Protein AF-A0A434EUB8-F1 (afdb_monomer_lite)

Structure (mmCIF, N/CA/C/O backbone):
data_AF-A0A434EUB8-F1
#
_entry.id   AF-A0A434EUB8-F1
#
loop_
_atom_site.group_PDB
_atom_site.id
_atom_site.type_symbol
_atom_site.label_atom_id
_atom_site.label_alt_id
_atom_site.label_comp_id
_atom_site.label_asym_id
_atom_site.label_entity_id
_atom_site.label_seq_id
_atom_site.pdbx_PDB_ins_code
_atom_site.Cartn_x
_atom_site.Cartn_y
_atom_site.Cartn_z
_atom_site.occupancy
_atom_site.B_iso_or_equiv
_atom_site.auth_seq_id
_atom_site.auth_comp_id
_atom_site.auth_asym_id
_atom_site.auth_atom_id
_atom_site.pdbx_PDB_model_num
ATOM 1 N N . MET A 1 1 ? 6.927 -0.909 49.061 1.00 42.03 1 MET A N 1
ATOM 2 C CA . MET A 1 1 ? 7.045 0.021 47.921 1.00 42.03 1 MET A CA 1
ATOM 3 C C . MET A 1 1 ? 5.632 0.334 47.451 1.00 42.03 1 MET A C 1
ATOM 5 O O . MET A 1 1 ? 5.083 -0.378 46.626 1.00 42.03 1 MET A O 1
ATOM 9 N N . THR A 1 2 ? 4.980 1.276 48.127 1.00 40.34 2 THR A N 1
ATOM 10 C CA . THR A 1 2 ? 3.584 1.664 47.887 1.00 40.34 2 THR A CA 1
ATOM 11 C C . THR A 1 2 ? 3.545 2.631 46.711 1.00 40.34 2 THR A C 1
ATOM 13 O O . THR A 1 2 ? 4.149 3.697 46.791 1.00 40.34 2 THR A O 1
ATOM 16 N N . ALA A 1 3 ? 2.893 2.237 45.617 1.00 49.09 3 ALA A N 1
ATOM 17 C CA . ALA A 1 3 ? 2.717 3.082 44.444 1.00 49.09 3 ALA A CA 1
ATOM 18 C C . ALA A 1 3 ? 1.872 4.312 44.810 1.00 49.09 3 ALA A C 1
ATOM 20 O O . ALA A 1 3 ? 0.750 4.182 45.300 1.00 49.09 3 ALA A O 1
ATOM 21 N N . THR A 1 4 ? 2.430 5.501 44.606 1.00 57.25 4 THR A N 1
ATOM 22 C CA . THR A 1 4 ? 1.717 6.778 44.701 1.00 57.25 4 THR A CA 1
ATOM 23 C C . THR A 1 4 ? 0.624 6.805 43.626 1.00 57.25 4 THR A C 1
ATOM 25 O O . THR A 1 4 ? 0.899 6.381 42.501 1.00 57.25 4 THR A O 1
ATOM 28 N N . PRO A 1 5 ? -0.605 7.274 43.913 1.00 59.97 5 PRO A N 1
ATOM 29 C CA . PRO A 1 5 ? -1.611 7.439 42.874 1.00 59.97 5 PRO A CA 1
ATOM 30 C C . PRO A 1 5 ? -1.124 8.512 41.895 1.00 59.97 5 PRO A C 1
ATOM 32 O O . PRO A 1 5 ? -1.108 9.701 42.213 1.00 59.97 5 PRO A O 1
ATOM 35 N N . GLU A 1 6 ? -0.689 8.077 40.712 1.00 63.38 6 GLU A N 1
ATOM 36 C CA . GLU A 1 6 ? -0.429 8.951 39.570 1.00 63.38 6 GLU A CA 1
ATOM 37 C C . GLU A 1 6 ? -1.679 9.803 39.357 1.00 63.38 6 GLU A C 1
ATOM 39 O O . GLU A 1 6 ? -2.751 9.290 39.019 1.00 63.38 6 GLU A O 1
ATOM 44 N N . THR A 1 7 ? -1.570 11.104 39.623 1.00 70.06 7 THR A N 1
ATOM 45 C CA . THR A 1 7 ? -2.687 12.035 39.467 1.00 70.06 7 THR A CA 1
ATOM 46 C C . THR A 1 7 ? -2.843 12.296 37.974 1.00 70.06 7 THR A C 1
ATOM 48 O O . THR A 1 7 ? -2.372 13.301 37.449 1.00 70.06 7 THR A O 1
ATOM 51 N N . ARG A 1 8 ? -3.433 11.335 37.256 1.00 74.00 8 ARG A N 1
ATOM 52 C CA . ARG A 1 8 ? -3.666 11.445 35.815 1.00 74.00 8 ARG A CA 1
ATOM 53 C C . ARG A 1 8 ? -4.607 12.618 35.551 1.00 74.00 8 ARG A C 1
ATOM 55 O O . ARG A 1 8 ? -5.642 12.760 36.208 1.00 74.00 8 ARG A O 1
ATOM 62 N N . PHE A 1 9 ? -4.247 13.460 34.586 1.00 81.50 9 PHE A N 1
ATOM 63 C CA . PHE A 1 9 ? -5.101 14.558 34.148 1.00 81.50 9 PHE A CA 1
ATOM 64 C C . PHE A 1 9 ? -6.470 14.012 33.720 1.00 81.50 9 PHE A C 1
ATOM 66 O O . PHE A 1 9 ? -6.569 12.946 33.121 1.00 81.50 9 PHE A O 1
ATOM 73 N N . ARG A 1 10 ? -7.560 14.729 34.014 1.00 79.06 10 ARG A N 1
ATOM 74 C CA . ARG A 1 10 ? -8.905 14.268 33.612 1.00 79.06 10 ARG A CA 1
ATOM 75 C C . ARG A 1 10 ? -9.022 14.065 32.100 1.00 79.06 10 ARG A C 1
ATOM 77 O O . ARG A 1 10 ? -9.774 13.203 31.673 1.00 79.06 10 ARG A O 1
ATOM 84 N N . SER A 1 11 ? -8.270 14.836 31.315 1.00 82.19 11 SER A N 1
ATOM 85 C CA . SER A 1 11 ? -8.189 14.685 29.864 1.00 82.19 11 SER A CA 1
ATOM 86 C C . SER A 1 11 ? -7.638 13.324 29.446 1.00 82.19 11 SER A C 1
ATOM 88 O O . SER A 1 11 ? -8.216 12.705 28.565 1.00 82.19 11 SER A O 1
ATOM 90 N N . SER A 1 12 ? -6.599 12.800 30.108 1.00 80.19 12 SER A N 1
ATOM 91 C CA . SER A 1 12 ? -6.044 11.494 29.735 1.00 80.19 12 SER A CA 1
ATOM 92 C C . SER A 1 12 ? -6.991 10.338 30.058 1.00 80.19 12 SER A C 1
ATOM 94 O O . SER A 1 12 ? -7.037 9.367 29.319 1.00 80.19 12 SER A O 1
ATOM 96 N N . GLN A 1 13 ? -7.824 10.464 3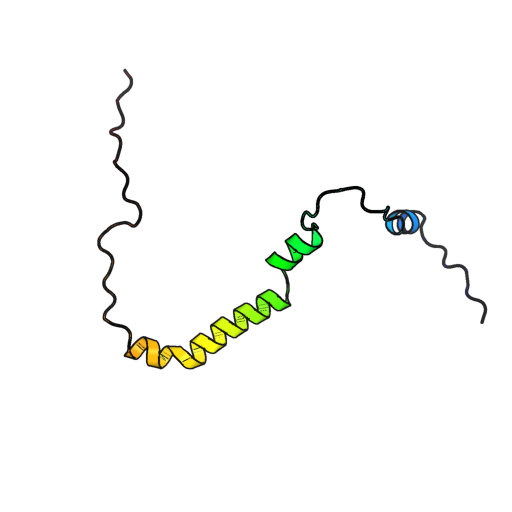1.095 1.00 81.44 13 GLN A N 1
ATOM 97 C CA . GLN A 1 13 ? -8.877 9.475 31.370 1.00 81.44 13 GLN A CA 1
ATOM 98 C C . GLN A 1 13 ? -9.994 9.468 30.313 1.00 81.44 13 GLN A C 1
ATOM 100 O O . GLN A 1 13 ? -10.674 8.459 30.161 1.00 81.44 13 GLN A O 1
ATOM 105 N N . LEU A 1 14 ? -10.202 10.582 29.602 1.00 78.75 14 LEU A N 1
ATOM 106 C CA . LEU A 1 14 ? -11.164 10.665 28.500 1.00 78.75 14 LEU A CA 1
ATOM 107 C C . LEU A 1 14 ? -10.585 10.085 27.205 1.00 78.75 14 LEU A C 1
ATOM 109 O O . LEU A 1 14 ? -11.337 9.490 26.443 1.00 78.75 14 LEU A O 1
ATOM 113 N N . GLU A 1 15 ? -9.275 10.223 26.980 1.00 78.00 15 GLU A N 1
ATOM 114 C CA . GLU A 1 15 ? -8.580 9.586 25.851 1.00 78.00 15 GLU A CA 1
ATOM 115 C C . GLU A 1 15 ? -8.465 8.066 26.021 1.00 78.00 15 GLU A C 1
ATOM 117 O O . GLU A 1 15 ? -8.619 7.333 25.052 1.00 78.00 15 GLU A O 1
ATOM 122 N N . ASP A 1 16 ? -8.282 7.583 27.254 1.00 79.12 16 ASP A N 1
ATOM 123 C CA . ASP A 1 16 ? -8.271 6.145 27.564 1.00 79.12 16 ASP A CA 1
ATOM 124 C C . ASP A 1 16 ? -9.676 5.502 27.444 1.00 79.12 16 ASP A C 1
ATOM 126 O O . ASP A 1 16 ? -9.798 4.276 27.423 1.00 79.12 16 ASP A O 1
ATOM 130 N N . ASN A 1 17 ? -10.748 6.304 27.375 1.00 80.94 17 ASN A N 1
ATOM 131 C CA . ASN A 1 17 ? -12.132 5.831 27.267 1.00 80.94 17 ASN A CA 1
ATOM 132 C C . ASN A 1 17 ? -12.544 5.587 25.806 1.00 80.94 17 ASN A C 1
ATOM 134 O O . ASN A 1 17 ? -13.575 6.086 25.342 1.00 80.94 17 ASN A O 1
ATOM 138 N N . ASP A 1 18 ? -11.732 4.819 25.081 1.00 76.75 18 ASP A N 1
ATOM 139 C CA . ASP A 1 18 ? -12.085 4.343 23.748 1.00 76.75 18 ASP A CA 1
ATOM 140 C C . ASP A 1 18 ? -13.250 3.346 23.879 1.00 76.75 18 ASP A C 1
ATOM 142 O O . ASP A 1 18 ? -13.122 2.244 24.419 1.00 76.75 18 ASP A O 1
ATOM 146 N N . GLY A 1 19 ? -14.436 3.772 23.442 1.00 80.88 19 GLY A N 1
ATOM 147 C CA . GLY A 1 19 ? -15.632 2.936 23.442 1.00 80.88 19 GLY A CA 1
ATOM 148 C C . GLY A 1 19 ? -15.502 1.758 22.475 1.00 80.88 19 GLY A C 1
ATOM 149 O O . GLY A 1 19 ? -14.714 1.780 21.530 1.00 80.88 19 GLY A O 1
ATOM 150 N N . ALA A 1 20 ? -16.318 0.720 22.676 1.00 80.94 20 ALA A N 1
ATOM 151 C CA . ALA A 1 20 ? -16.368 -0.392 21.732 1.00 80.94 20 ALA A CA 1
ATOM 152 C C . ALA A 1 20 ? -16.744 0.110 20.319 1.00 80.94 20 ALA A C 1
ATOM 154 O O . ALA A 1 20 ? -17.604 0.989 20.192 1.00 80.94 20 ALA A O 1
ATOM 155 N N . PRO A 1 21 ? -16.142 -0.441 19.249 1.00 74.44 21 PRO A N 1
ATOM 156 C CA . PRO A 1 21 ? -16.463 -0.039 17.887 1.00 74.44 21 PRO A CA 1
ATOM 157 C C . PRO A 1 21 ? -17.939 -0.328 17.584 1.00 74.44 21 PRO A C 1
ATOM 159 O O . PRO A 1 21 ? -18.403 -1.457 17.712 1.00 74.44 21 PRO A O 1
ATOM 162 N N . VAL A 1 22 ? -18.679 0.706 17.179 1.00 85.12 22 VAL A N 1
ATOM 163 C CA . VAL A 1 22 ? -20.118 0.615 16.862 1.00 85.12 22 VAL A CA 1
ATOM 164 C C . VAL A 1 22 ? -20.403 0.448 15.371 1.00 85.12 22 VAL A C 1
ATOM 166 O O . VAL A 1 22 ? -21.542 0.195 14.990 1.00 85.12 22 VAL A O 1
ATOM 169 N N . ASN A 1 23 ? -19.394 0.624 14.515 1.00 80.56 23 ASN A N 1
ATOM 170 C CA . ASN A 1 23 ? -19.560 0.480 13.075 1.00 80.56 23 ASN A CA 1
ATOM 171 C C . ASN A 1 23 ? -19.693 -1.014 12.716 1.00 80.56 23 ASN A C 1
ATOM 173 O O . ASN A 1 23 ? -18.730 -1.752 12.914 1.00 80.56 23 ASN A O 1
ATOM 177 N N . PRO A 1 24 ? -20.840 -1.469 12.174 1.00 83.94 24 PRO A N 1
ATOM 178 C CA . PRO A 1 24 ? -21.062 -2.881 11.861 1.00 83.94 24 PRO A CA 1
ATOM 179 C C . PRO A 1 24 ? -20.381 -3.329 10.561 1.00 83.94 24 PRO A C 1
ATOM 181 O O . PRO A 1 24 ? -20.404 -4.513 10.234 1.00 83.94 24 PRO A O 1
ATOM 184 N N . THR A 1 25 ? -19.838 -2.397 9.771 1.00 85.88 25 THR A N 1
ATOM 185 C CA . THR A 1 25 ? -19.191 -2.722 8.498 1.00 85.88 25 THR A CA 1
ATOM 186 C C . THR A 1 25 ? -17.765 -3.199 8.724 1.00 85.88 25 THR A C 1
ATOM 188 O O . THR A 1 25 ? -17.030 -2.567 9.479 1.00 85.88 25 THR A O 1
ATOM 191 N N . ASP A 1 26 ? -17.332 -4.195 7.958 1.00 86.06 26 ASP A N 1
ATOM 192 C CA . ASP A 1 26 ? -15.942 -4.673 7.922 1.00 86.06 26 ASP A CA 1
ATOM 193 C C . ASP A 1 26 ? -15.040 -3.768 7.053 1.00 86.06 26 ASP A C 1
ATOM 195 O O . ASP A 1 26 ? -14.196 -4.206 6.271 1.00 86.06 26 ASP A O 1
ATOM 199 N N . ASN A 1 27 ? -15.294 -2.458 7.109 1.00 89.31 27 ASN A N 1
ATOM 200 C CA . ASN A 1 27 ? -14.502 -1.473 6.393 1.00 89.31 27 ASN A CA 1
ATOM 201 C C . ASN A 1 27 ? -13.150 -1.316 7.077 1.00 89.31 27 ASN A C 1
ATOM 203 O O . ASN A 1 27 ? -13.049 -1.304 8.303 1.00 89.31 27 ASN A O 1
ATOM 207 N N . ARG A 1 28 ? -12.119 -1.091 6.262 1.00 88.38 28 ARG A N 1
ATOM 208 C CA . ARG A 1 28 ? -10.773 -0.840 6.767 1.00 88.38 28 ARG A CA 1
ATOM 209 C C . ARG A 1 28 ? -10.765 0.324 7.751 1.00 88.38 28 ARG A C 1
ATOM 211 O O . ARG A 1 28 ? -11.328 1.386 7.469 1.00 88.38 28 ARG A O 1
ATOM 218 N N . THR A 1 29 ? -10.067 0.152 8.865 1.00 88.50 29 THR A N 1
ATOM 219 C CA . THR A 1 29 ? -9.880 1.227 9.842 1.00 88.50 29 THR A CA 1
ATOM 220 C C . THR A 1 29 ? -9.040 2.352 9.240 1.00 88.50 29 THR A C 1
ATOM 222 O O . THR A 1 29 ? -8.239 2.148 8.321 1.00 88.50 29 THR A O 1
ATOM 225 N N . MET A 1 30 ? -9.161 3.565 9.782 1.00 89.06 30 MET A N 1
ATOM 226 C CA . MET A 1 30 ? -8.310 4.678 9.350 1.00 89.06 30 MET A CA 1
ATOM 227 C C . MET A 1 30 ? -6.816 4.339 9.511 1.00 89.06 30 MET A C 1
ATOM 229 O O . MET A 1 30 ? -6.010 4.644 8.631 1.00 89.06 30 MET A O 1
ATOM 233 N N . GLY A 1 31 ? -6.453 3.625 10.583 1.00 90.88 31 GLY A N 1
ATOM 234 C CA . GLY A 1 31 ? -5.094 3.129 10.805 1.00 90.88 31 GLY A CA 1
ATOM 235 C C . GLY A 1 31 ? -4.620 2.183 9.699 1.00 90.88 31 GLY A C 1
ATOM 236 O O . GLY A 1 31 ? -3.508 2.334 9.195 1.00 90.88 31 GLY A O 1
ATOM 237 N N . GLU A 1 32 ? -5.471 1.267 9.241 1.00 92.06 32 GLU A N 1
ATOM 238 C CA . GLU A 1 32 ? -5.156 0.363 8.127 1.00 92.06 32 GLU A CA 1
ATOM 239 C C . GLU A 1 32 ? -5.02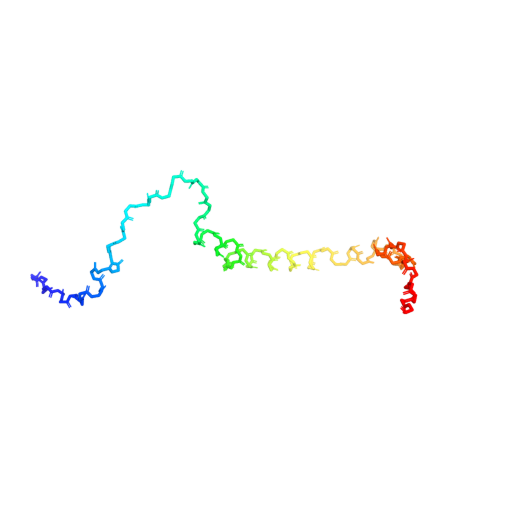2 1.100 6.793 1.00 92.06 32 GLU A C 1
ATOM 241 O O . GLU A 1 32 ? -4.167 0.751 5.971 1.00 92.06 32 GLU A O 1
ATOM 246 N N . ILE A 1 33 ? -5.857 2.113 6.550 1.00 94.25 33 ILE A N 1
ATOM 247 C CA . ILE A 1 33 ? -5.790 2.976 5.362 1.00 94.25 33 ILE A CA 1
ATOM 248 C C . ILE A 1 33 ? -4.460 3.740 5.334 1.00 94.25 33 ILE A C 1
ATOM 250 O O . ILE A 1 33 ? -3.807 3.792 4.285 1.00 94.25 33 ILE A O 1
ATOM 254 N N . ILE A 1 34 ? -4.050 4.295 6.479 1.00 93.88 34 ILE A N 1
ATOM 255 C CA . ILE A 1 34 ? -2.777 5.005 6.650 1.00 93.88 34 ILE A CA 1
ATOM 256 C C . ILE A 1 34 ? -1.605 4.036 6.491 1.00 93.88 34 ILE A C 1
ATOM 258 O O . ILE A 1 34 ? -0.698 4.311 5.709 1.00 93.88 34 ILE A O 1
ATOM 262 N N . ALA A 1 35 ? -1.625 2.884 7.165 1.00 93.88 35 ALA A N 1
ATOM 263 C CA . ALA A 1 35 ? -0.544 1.902 7.111 1.00 93.88 35 ALA A CA 1
ATOM 264 C C . ALA A 1 35 ? -0.284 1.404 5.681 1.00 93.88 35 ALA A C 1
ATOM 266 O O . ALA A 1 35 ? 0.868 1.301 5.262 1.00 93.88 35 ALA A O 1
ATOM 267 N N . ALA A 1 36 ? -1.327 1.161 4.886 1.00 91.75 36 ALA A N 1
ATOM 268 C CA . ALA A 1 36 ? -1.128 0.753 3.495 1.00 91.75 36 ALA A CA 1
ATOM 269 C C . ALA A 1 36 ? -0.463 1.828 2.623 1.00 91.75 36 ALA A C 1
ATOM 271 O O . ALA A 1 36 ? 0.249 1.478 1.689 1.00 91.75 36 ALA A O 1
ATOM 272 N N . ARG A 1 37 ? -0.676 3.118 2.914 1.00 90.94 37 ARG A N 1
ATOM 273 C CA . ARG A 1 37 ? -0.086 4.227 2.142 1.00 90.94 37 ARG A CA 1
ATOM 274 C C . ARG A 1 37 ? 1.284 4.660 2.658 1.00 90.94 37 ARG A C 1
ATOM 276 O O . ARG A 1 37 ? 2.142 5.034 1.870 1.00 90.94 37 ARG A O 1
ATOM 283 N N . PHE A 1 38 ? 1.483 4.608 3.972 1.00 93.56 38 PHE A N 1
ATOM 284 C CA . PHE A 1 38 ? 2.606 5.250 4.658 1.00 93.56 38 PHE A CA 1
ATOM 285 C C . PHE A 1 38 ? 3.379 4.298 5.580 1.00 93.56 38 PHE A C 1
ATOM 287 O O . PHE A 1 38 ? 4.106 4.743 6.471 1.00 93.56 38 PHE A O 1
ATOM 294 N N . SER A 1 39 ? 3.257 2.976 5.400 1.00 93.94 39 SER A N 1
ATOM 295 C CA . SER A 1 39 ? 4.077 2.045 6.181 1.00 93.94 39 SER A CA 1
ATOM 296 C C . SER A 1 39 ? 5.557 2.186 5.830 1.00 93.94 39 SER A C 1
ATOM 298 O O . SER A 1 39 ? 5.974 2.051 4.679 1.00 93.94 39 SER A O 1
ATOM 300 N N . ARG A 1 40 ? 6.386 2.349 6.867 1.00 95.62 40 ARG A N 1
ATOM 301 C CA . ARG A 1 40 ? 7.852 2.318 6.743 1.00 95.62 40 ARG A CA 1
ATOM 302 C C . ARG A 1 40 ? 8.332 1.014 6.104 1.00 95.62 40 ARG A C 1
ATOM 304 O O . ARG A 1 40 ? 9.203 1.034 5.244 1.00 95.62 40 ARG A O 1
ATOM 311 N N . ARG A 1 41 ? 7.734 -0.118 6.497 1.00 94.69 41 ARG A N 1
ATOM 312 C CA . ARG A 1 41 ? 8.047 -1.437 5.930 1.00 94.69 41 ARG A CA 1
ATOM 313 C C . ARG A 1 41 ? 7.718 -1.506 4.440 1.00 94.69 41 ARG A C 1
ATOM 315 O O . ARG A 1 41 ? 8.562 -1.967 3.681 1.00 94.69 41 ARG A O 1
ATOM 322 N N . GLY A 1 42 ? 6.529 -1.058 4.030 1.00 94.38 42 GLY A N 1
ATOM 323 C CA . GLY A 1 42 ? 6.134 -1.049 2.620 1.00 94.38 42 GLY A CA 1
ATOM 324 C C . GLY A 1 42 ? 7.066 -0.179 1.780 1.00 94.38 42 GLY A C 1
ATOM 325 O O . GLY A 1 42 ? 7.554 -0.626 0.745 1.00 94.38 42 GLY A O 1
ATOM 326 N N . PHE A 1 43 ? 7.410 1.009 2.282 1.00 94.00 43 PHE A N 1
ATOM 327 C CA . PHE A 1 43 ? 8.377 1.899 1.638 1.00 94.00 43 PHE A CA 1
ATOM 328 C C . PHE A 1 43 ? 9.764 1.256 1.469 1.00 94.00 43 PHE A C 1
ATOM 330 O O . PHE A 1 43 ? 10.322 1.266 0.369 1.00 94.00 43 PHE A O 1
ATOM 337 N N . LEU A 1 44 ? 10.320 0.664 2.532 1.00 96.69 44 LEU A N 1
ATOM 338 C CA . LEU A 1 44 ? 11.624 -0.005 2.474 1.00 96.69 44 LEU A CA 1
ATOM 339 C C . LEU A 1 44 ? 11.604 -1.223 1.546 1.00 9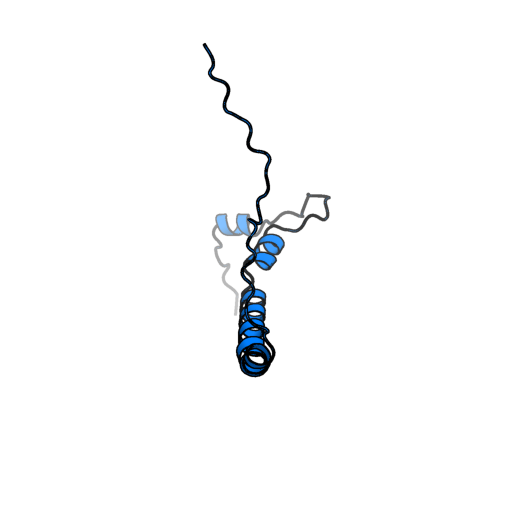6.69 44 LEU A C 1
ATOM 341 O O . LEU A 1 44 ? 12.560 -1.435 0.807 1.00 96.69 44 LEU A O 1
ATOM 345 N N . MET A 1 45 ? 10.515 -1.994 1.545 1.00 95.88 45 MET A N 1
ATOM 346 C CA . MET A 1 45 ? 10.353 -3.141 0.652 1.00 95.88 45 MET A CA 1
ATOM 347 C C . MET A 1 45 ? 10.316 -2.713 -0.819 1.00 95.88 45 MET A C 1
ATOM 349 O O . MET A 1 45 ? 11.015 -3.305 -1.639 1.00 95.88 45 MET A O 1
ATOM 353 N N . GLY A 1 46 ? 9.560 -1.661 -1.149 1.00 93.12 46 GLY A N 1
ATOM 354 C CA . GLY A 1 46 ? 9.534 -1.100 -2.501 1.00 93.12 46 GLY A CA 1
ATOM 355 C C . GLY A 1 46 ? 10.900 -0.560 -2.927 1.00 93.12 46 GLY A C 1
ATOM 356 O O . GLY A 1 46 ? 11.389 -0.891 -4.005 1.00 93.12 46 GLY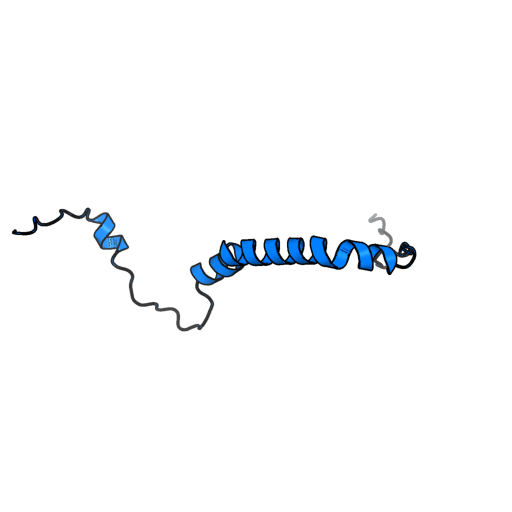 A O 1
ATOM 357 N N . SER A 1 47 ? 11.562 0.195 -2.047 1.00 96.50 47 SER A N 1
ATOM 358 C CA . SER A 1 47 ? 12.897 0.752 -2.309 1.00 96.50 47 SER A CA 1
ATOM 359 C C . SER A 1 47 ? 13.946 -0.345 -2.533 1.00 96.50 47 SER A C 1
ATOM 361 O O . SER A 1 47 ? 14.767 -0.254 -3.450 1.00 96.50 47 SER A O 1
ATOM 363 N N . LEU A 1 48 ? 13.897 -1.415 -1.731 1.00 95.88 48 LEU A N 1
ATOM 364 C CA . LEU A 1 48 ? 14.753 -2.589 -1.890 1.00 95.88 48 LEU A CA 1
ATOM 365 C C . LEU A 1 48 ? 14.504 -3.291 -3.227 1.00 95.88 48 LEU A C 1
ATOM 367 O O . LEU A 1 48 ? 15.467 -3.623 -3.910 1.00 95.88 48 LEU A O 1
ATOM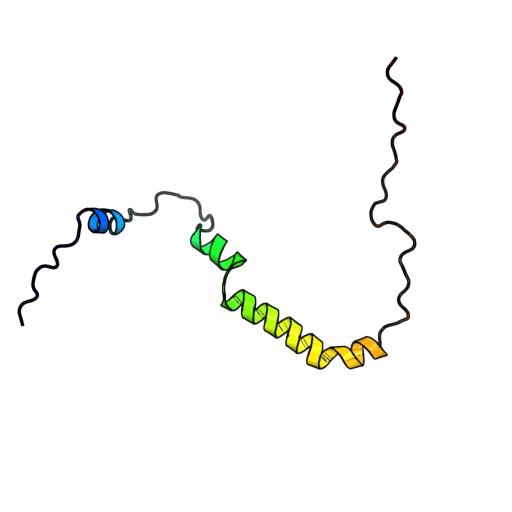 371 N N . ALA A 1 49 ? 13.243 -3.495 -3.616 1.00 94.12 49 ALA A N 1
ATOM 372 C CA . ALA A 1 49 ? 12.901 -4.133 -4.886 1.00 94.12 49 ALA A CA 1
ATOM 373 C C . ALA A 1 49 ? 13.460 -3.350 -6.085 1.00 94.12 49 ALA A C 1
ATOM 375 O O . ALA A 1 49 ? 14.112 -3.939 -6.947 1.00 94.12 49 ALA A O 1
ATOM 376 N N . VAL A 1 50 ? 13.285 -2.023 -6.100 1.00 92.88 50 VAL A N 1
ATOM 377 C CA . VAL A 1 50 ? 13.859 -1.143 -7.136 1.00 92.88 50 VAL A CA 1
ATOM 378 C C . VAL A 1 50 ? 15.379 -1.284 -7.185 1.00 92.88 50 VAL A C 1
ATOM 380 O O . VAL A 1 50 ? 15.947 -1.478 -8.257 1.00 92.88 50 VAL A O 1
ATOM 383 N N . SER A 1 51 ? 16.035 -1.245 -6.024 1.00 93.50 51 SER A N 1
ATOM 384 C CA . SER A 1 51 ? 17.496 -1.351 -5.925 1.00 93.50 51 SER A CA 1
ATOM 385 C C . SER A 1 51 ? 18.006 -2.711 -6.409 1.00 93.50 51 SER A C 1
ATOM 387 O O . SER A 1 51 ? 18.985 -2.780 -7.148 1.00 93.50 51 SER A O 1
ATOM 389 N N . ALA A 1 52 ? 17.327 -3.797 -6.034 1.00 92.00 52 ALA A N 1
ATOM 390 C CA . ALA A 1 52 ? 17.677 -5.153 -6.438 1.00 92.00 52 ALA A CA 1
ATOM 391 C C . ALA A 1 52 ? 17.548 -5.344 -7.955 1.00 92.00 52 ALA A C 1
ATOM 393 O O . ALA A 1 52 ? 18.461 -5.882 -8.581 1.00 92.00 52 ALA A O 1
ATOM 394 N N . ILE A 1 53 ? 16.458 -4.860 -8.559 1.00 88.50 53 ILE A N 1
ATOM 395 C CA . ILE A 1 53 ? 16.262 -4.896 -10.016 1.00 88.50 53 ILE A CA 1
ATOM 396 C C . ILE A 1 53 ? 17.331 -4.051 -10.712 1.00 88.50 53 ILE A C 1
ATOM 398 O O . ILE A 1 53 ? 17.985 -4.537 -11.631 1.00 88.50 53 ILE A O 1
ATOM 402 N N . ALA A 1 54 ? 17.570 -2.823 -10.247 1.00 85.12 54 ALA A N 1
ATOM 403 C CA . ALA A 1 54 ? 18.595 -1.957 -10.823 1.00 85.12 54 ALA A CA 1
ATOM 404 C C . ALA A 1 54 ? 19.988 -2.608 -10.781 1.00 85.12 54 ALA A C 1
ATOM 406 O O . ALA A 1 54 ? 20.723 -2.534 -11.764 1.00 85.12 54 ALA A O 1
ATOM 407 N N . ALA A 1 55 ? 20.330 -3.284 -9.681 1.00 86.81 55 ALA A N 1
ATOM 408 C CA . ALA A 1 55 ? 21.625 -3.934 -9.504 1.00 86.81 55 ALA A CA 1
ATOM 409 C C . ALA A 1 55 ? 21.786 -5.232 -10.313 1.00 86.81 55 ALA A C 1
ATOM 411 O O . ALA A 1 55 ? 22.886 -5.528 -10.772 1.00 86.81 55 ALA A O 1
ATOM 412 N N . THR A 1 56 ? 20.719 -6.021 -10.472 1.00 85.38 56 THR A N 1
ATOM 413 C CA . THR A 1 56 ? 20.807 -7.373 -11.063 1.00 85.38 56 THR A CA 1
ATOM 414 C C . THR A 1 56 ? 20.370 -7.437 -12.521 1.00 85.38 56 THR A C 1
ATOM 416 O O . THR A 1 56 ? 20.875 -8.267 -13.273 1.00 85.38 56 THR A O 1
ATOM 419 N N . VAL A 1 57 ? 19.459 -6.557 -12.940 1.00 77.06 57 VAL A N 1
ATOM 420 C CA . VAL A 1 57 ? 18.811 -6.624 -14.255 1.00 77.06 57 VAL A CA 1
ATOM 421 C C . VAL A 1 57 ? 19.321 -5.544 -15.213 1.00 77.06 57 VAL A C 1
ATOM 423 O O . VAL A 1 57 ? 19.323 -5.795 -16.414 1.00 77.06 57 VAL A O 1
ATOM 426 N N . SER A 1 58 ? 19.817 -4.386 -14.740 1.00 63.94 58 SER A N 1
ATOM 427 C CA . SER A 1 58 ? 20.193 -3.263 -15.631 1.00 63.94 58 SER A CA 1
ATOM 428 C C . SER A 1 58 ? 21.141 -3.636 -16.778 1.00 63.94 58 SER A C 1
ATOM 430 O O . SER A 1 58 ? 20.854 -3.239 -17.903 1.00 63.94 58 SER A O 1
ATOM 432 N N . PRO A 1 59 ? 22.236 -4.400 -16.583 1.00 66.88 59 PRO A N 1
ATOM 433 C CA . PRO A 1 59 ? 23.152 -4.678 -17.690 1.00 66.88 59 PRO A CA 1
ATOM 434 C C . PRO A 1 59 ? 22.525 -5.578 -18.760 1.00 66.88 59 PRO A C 1
ATOM 436 O O . PRO A 1 59 ? 22.620 -5.283 -19.946 1.00 66.88 59 PRO A O 1
ATOM 439 N N . LEU A 1 60 ? 21.835 -6.649 -18.353 1.00 68.75 60 LEU A N 1
ATOM 440 C CA . LEU A 1 60 ? 21.175 -7.569 -19.284 1.00 68.75 60 LEU A CA 1
ATOM 441 C C . LEU A 1 60 ? 19.955 -6.932 -19.953 1.00 68.75 60 LEU A C 1
ATOM 443 O O . LEU A 1 60 ? 19.746 -7.159 -21.137 1.00 68.75 60 LEU A O 1
ATOM 447 N N . ALA A 1 61 ? 19.184 -6.112 -19.237 1.00 66.31 61 ALA A N 1
ATOM 448 C CA . ALA A 1 61 ? 18.058 -5.386 -19.814 1.00 66.31 61 ALA A CA 1
ATOM 449 C C . ALA A 1 61 ? 18.502 -4.315 -20.812 1.00 66.31 61 ALA A C 1
ATOM 451 O O . ALA A 1 61 ? 17.843 -4.164 -21.827 1.00 66.31 61 ALA A O 1
ATOM 452 N N . LEU A 1 62 ? 19.613 -3.610 -20.576 1.00 66.69 62 LEU A N 1
ATOM 453 C CA . LEU A 1 62 ? 20.153 -2.663 -21.559 1.00 66.69 62 LEU A CA 1
ATOM 454 C C . LEU A 1 62 ? 20.720 -3.366 -22.798 1.00 66.69 62 LEU A C 1
ATOM 456 O O . LEU A 1 62 ? 20.587 -2.843 -23.896 1.00 66.69 62 LEU A O 1
ATOM 460 N N . ILE A 1 63 ? 21.333 -4.543 -22.637 1.00 74.38 63 ILE A N 1
ATOM 461 C CA . ILE A 1 63 ? 21.874 -5.326 -23.761 1.00 74.38 63 ILE A CA 1
ATOM 462 C C . ILE A 1 63 ? 20.755 -6.008 -24.565 1.00 74.38 63 ILE A C 1
ATOM 464 O O . ILE A 1 63 ? 20.866 -6.130 -25.781 1.00 74.38 63 ILE A O 1
ATOM 468 N N . ALA A 1 64 ? 19.696 -6.473 -23.899 1.00 72.88 64 ALA A N 1
ATOM 469 C CA . ALA A 1 64 ? 18.558 -7.143 -24.529 1.00 72.88 64 ALA A CA 1
ATOM 470 C C . ALA A 1 64 ? 17.446 -6.180 -24.978 1.00 72.88 64 ALA A C 1
ATOM 472 O O . ALA A 1 64 ? 16.501 -6.619 -25.633 1.00 72.88 64 ALA A O 1
ATOM 473 N N . ALA A 1 65 ? 17.517 -4.900 -24.599 1.00 67.94 65 ALA A N 1
ATOM 474 C CA . ALA A 1 65 ? 16.568 -3.894 -25.047 1.00 67.94 65 ALA A CA 1
ATOM 475 C C . ALA A 1 65 ? 16.757 -3.653 -26.545 1.00 67.94 65 ALA A C 1
ATOM 477 O O . ALA A 1 65 ? 17.823 -3.240 -26.996 1.00 67.94 65 ALA A O 1
ATOM 478 N N . ASP A 1 66 ? 15.694 -3.907 -27.301 1.00 69.50 66 ASP A N 1
ATOM 479 C CA . ASP A 1 66 ? 15.609 -3.511 -28.701 1.00 69.50 66 ASP A CA 1
ATOM 480 C C . ASP A 1 66 ? 15.595 -1.975 -28.809 1.00 69.50 66 ASP A C 1
ATOM 482 O O . ASP A 1 66 ? 15.252 -1.275 -27.847 1.00 69.50 66 ASP A O 1
ATOM 486 N N . GLU A 1 67 ? 15.959 -1.437 -29.974 1.00 72.62 67 GLU A N 1
ATOM 487 C CA . GLU A 1 67 ? 15.976 0.012 -30.201 1.00 72.62 67 GLU A CA 1
ATOM 488 C C . GLU A 1 67 ? 14.606 0.620 -29.855 1.00 72.62 67 GLU A 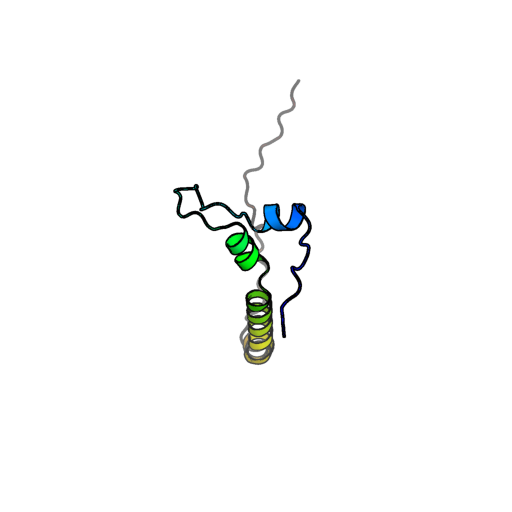C 1
ATOM 490 O O . GLU A 1 67 ? 13.563 0.167 -30.339 1.00 72.62 67 GLU A O 1
ATOM 495 N N . ALA A 1 68 ? 14.599 1.622 -28.969 1.00 68.31 68 ALA A N 1
ATOM 496 C CA . ALA A 1 68 ? 13.371 2.217 -28.461 1.00 68.31 68 ALA A CA 1
ATOM 497 C C . ALA A 1 68 ? 12.580 2.852 -29.613 1.00 68.31 68 ALA A C 1
ATOM 499 O O . ALA A 1 68 ? 12.885 3.951 -30.074 1.00 68.31 68 ALA A O 1
ATOM 500 N N . ARG A 1 69 ? 11.533 2.164 -30.076 1.00 72.50 69 ARG A N 1
ATOM 501 C CA . ARG A 1 69 ? 10.595 2.715 -31.054 1.00 72.50 69 ARG A CA 1
ATOM 502 C C . ARG A 1 69 ? 9.691 3.702 -30.334 1.00 72.50 69 ARG A C 1
ATOM 504 O O . ARG A 1 69 ? 8.829 3.298 -29.554 1.00 72.50 69 ARG A O 1
ATOM 511 N N . ALA A 1 70 ? 9.895 4.992 -30.580 1.00 66.69 70 ALA A N 1
ATOM 512 C CA . ALA A 1 70 ? 8.945 6.009 -30.159 1.00 66.69 70 ALA A CA 1
ATOM 513 C C . ALA A 1 70 ? 7.560 5.647 -30.721 1.00 66.69 70 ALA A C 1
ATOM 515 O O . ALA A 1 70 ? 7.412 5.418 -31.922 1.00 66.69 70 ALA A O 1
ATOM 516 N N . ALA A 1 71 ? 6.552 5.556 -29.853 1.00 69.75 71 ALA A N 1
ATOM 517 C CA . ALA A 1 71 ? 5.176 5.447 -30.308 1.00 69.75 71 ALA A CA 1
ATOM 518 C C . ALA A 1 71 ? 4.812 6.772 -30.991 1.00 69.75 71 ALA A C 1
ATOM 520 O O . ALA A 1 71 ? 4.772 7.813 -30.342 1.00 69.75 71 ALA A O 1
ATOM 521 N N . GLU A 1 72 ? 4.590 6.737 -32.305 1.00 64.31 72 GLU A N 1
ATOM 522 C CA . GLU A 1 72 ? 4.263 7.931 -33.100 1.00 64.31 72 GLU A CA 1
ATOM 523 C C . GLU A 1 72 ? 2.880 8.506 -32.745 1.00 64.31 72 GLU A C 1
ATOM 525 O O . GLU A 1 72 ? 2.604 9.684 -32.957 1.00 64.31 72 GLU A O 1
ATOM 530 N N . ALA A 1 73 ? 2.004 7.676 -32.174 1.00 69.69 73 ALA A N 1
ATOM 531 C CA . ALA A 1 73 ? 0.653 8.055 -31.799 1.00 69.69 73 ALA A CA 1
ATOM 532 C C . ALA A 1 73 ? 0.573 8.471 -30.324 1.00 69.69 73 ALA A C 1
ATOM 534 O O . ALA A 1 73 ? 0.994 7.735 -29.429 1.00 69.69 73 ALA A O 1
ATOM 535 N N . SER A 1 74 ? -0.047 9.629 -30.074 1.00 70.00 74 SER A N 1
ATOM 536 C CA . SER A 1 74 ? -0.491 10.040 -28.740 1.00 70.00 74 SER A CA 1
ATOM 537 C C . SER A 1 74 ? -1.322 8.925 -28.091 1.00 70.00 74 SER A C 1
ATOM 539 O O . SER A 1 74 ? -2.256 8.407 -28.704 1.00 70.00 74 SER A O 1
ATOM 541 N N . ALA A 1 75 ? -1.029 8.592 -26.828 1.00 71.62 75 ALA A N 1
ATOM 542 C CA . ALA A 1 75 ? -1.862 7.686 -26.026 1.00 71.62 75 ALA A CA 1
ATOM 543 C C . ALA A 1 75 ? -3.294 8.223 -25.833 1.00 71.62 75 ALA A C 1
ATOM 545 O O . ALA A 1 75 ? -4.208 7.474 -25.490 1.00 71.62 75 ALA A O 1
ATOM 546 N N . PHE A 1 76 ? -3.489 9.519 -26.076 1.00 67.12 76 PHE A N 1
ATOM 547 C CA . PHE A 1 76 ? -4.781 10.181 -26.085 1.00 67.12 76 PHE A CA 1
ATOM 548 C C . PHE A 1 76 ? -5.216 10.388 -27.533 1.00 67.12 76 PHE A C 1
ATOM 550 O O . PHE A 1 76 ? -4.795 11.342 -28.188 1.00 67.12 76 PHE A O 1
ATOM 557 N N . LYS A 1 77 ? -6.053 9.469 -28.022 1.00 73.38 77 LYS A N 1
ATOM 558 C CA . LYS A 1 77 ? -6.810 9.624 -29.263 1.00 73.38 77 LYS A CA 1
ATOM 559 C C . LYS A 1 77 ? -8.237 10.003 -28.886 1.00 73.38 77 LYS A C 1
ATOM 561 O O . LYS A 1 77 ? -8.985 9.157 -28.402 1.00 73.38 77 LYS A O 1
ATOM 566 N N . PHE A 1 78 ? -8.596 11.262 -29.077 1.00 77.38 78 PHE A N 1
ATOM 567 C CA . PHE A 1 78 ? -9.974 11.725 -28.963 1.00 77.38 78 PHE A CA 1
ATOM 568 C C . PHE A 1 78 ? -10.388 12.364 -30.284 1.00 77.38 78 PHE A C 1
ATOM 570 O O . PHE A 1 78 ? -9.555 12.958 -30.967 1.00 77.38 78 PHE A O 1
ATOM 577 N N . ASP A 1 79 ? -11.659 12.200 -30.647 1.00 79.25 79 ASP A N 1
ATOM 578 C CA . ASP A 1 79 ? -12.254 12.955 -31.745 1.00 79.25 79 ASP A CA 1
ATOM 579 C C . ASP A 1 79 ? -12.426 14.398 -31.269 1.00 79.25 79 ASP A C 1
ATOM 581 O O . ASP A 1 79 ? -13.153 14.671 -30.311 1.00 79.25 79 ASP A O 1
ATOM 585 N N . GLU A 1 80 ? -11.683 15.308 -31.890 1.00 72.00 80 GLU A N 1
ATOM 586 C CA . GLU A 1 80 ? -11.758 16.734 -31.602 1.00 72.00 80 GLU A CA 1
ATOM 587 C C . GLU A 1 80 ? -13.121 17.263 -32.065 1.00 72.00 80 GLU A C 1
ATOM 589 O O . GLU A 1 80 ? -13.509 17.099 -33.222 1.00 72.00 80 GLU A O 1
ATOM 594 N N . ILE A 1 81 ? -13.878 17.849 -31.137 1.00 78.56 81 ILE A N 1
ATOM 595 C CA . ILE A 1 81 ? -15.168 18.468 -31.442 1.00 78.56 81 ILE A CA 1
ATOM 596 C C . ILE A 1 81 ? -14.883 19.910 -31.848 1.00 78.56 81 ILE A C 1
ATOM 598 O O . ILE A 1 81 ? -14.311 20.673 -31.070 1.00 78.56 81 ILE A O 1
ATOM 602 N N . GLU A 1 82 ? -15.282 20.279 -33.062 1.00 74.44 82 GLU A N 1
ATOM 603 C CA . GLU A 1 82 ? -15.145 21.640 -33.570 1.00 74.44 82 GLU A CA 1
ATOM 604 C C . GLU A 1 82 ? -15.971 22.590 -32.688 1.00 74.44 82 GLU A C 1
ATOM 606 O O . GLU A 1 82 ? -17.170 22.383 -32.481 1.00 74.44 82 GLU A O 1
ATOM 611 N N . ALA A 1 83 ? -15.320 23.598 -32.103 1.00 70.69 83 ALA A N 1
ATOM 612 C CA . ALA A 1 83 ? -15.998 24.569 -31.256 1.00 70.69 83 ALA A CA 1
ATOM 613 C C . ALA A 1 83 ? -16.952 25.401 -32.124 1.00 70.69 83 ALA A C 1
ATOM 615 O O . ALA A 1 83 ? -16.520 26.275 -32.876 1.00 70.69 83 ALA A O 1
ATOM 616 N N . GLY A 1 84 ? -18.248 25.099 -32.036 1.00 68.81 84 GLY A N 1
ATOM 617 C CA . GLY A 1 84 ? -19.294 25.899 -32.658 1.00 68.81 84 GLY A CA 1
ATOM 618 C C . GLY A 1 84 ? -19.246 27.328 -32.125 1.00 68.81 84 GLY A C 1
ATOM 619 O O . GLY A 1 84 ? -19.117 27.545 -30.920 1.00 68.81 84 GLY A O 1
ATOM 620 N N . ILE A 1 85 ? -19.309 28.296 -33.033 1.00 65.25 85 ILE A N 1
ATOM 621 C CA . ILE A 1 85 ? -19.440 29.708 -32.685 1.00 65.25 85 ILE A CA 1
ATOM 622 C C . ILE A 1 85 ? -20.898 29.903 -32.256 1.00 65.25 85 ILE A C 1
ATOM 624 O O . ILE A 1 85 ? -21.799 29.628 -33.046 1.00 65.25 85 ILE A O 1
ATOM 628 N N . ASP A 1 86 ? -21.119 30.295 -31.003 1.00 63.75 86 ASP A N 1
ATOM 629 C CA . ASP A 1 86 ? -22.434 30.738 -30.528 1.00 63.75 86 ASP A CA 1
ATOM 630 C C . ASP A 1 86 ? -22.614 32.194 -30.996 1.00 63.75 86 ASP A C 1
ATOM 632 O O . ASP A 1 86 ? -21.774 33.042 -30.673 1.00 63.75 86 ASP A O 1
ATOM 636 N N . ASP A 1 87 ? -23.649 32.448 -31.803 1.00 51.44 87 ASP A N 1
ATOM 637 C CA . ASP A 1 87 ? -24.062 33.789 -32.259 1.00 51.44 87 ASP A CA 1
ATOM 638 C C . ASP A 1 87 ? -24.801 34.568 -31.154 1.00 51.44 87 ASP A C 1
ATOM 640 O O . ASP A 1 87 ? -25.659 33.971 -30.457 1.00 51.44 87 ASP A O 1
#

Radius of gyration: 28.96 Å; chains: 1; bounding box: 47×41×82 Å

Sequence (87 aa):
MTATPETRFRSSQLEDNDGAPVNPTDNRTMGEIIAARFSRRGFLMGSLAVSAIAATVSPLALIAADEARAAEASAFKFDEIEAGIDD

Foldseek 3Di:
DDDDPPPDDPVVVVVVPPDDDPDPDPDDDPVRVCCVVPPPVVVVVVVVVVVVCCVPPVVVCVVPDDDDDDPPDDPDDDDDDPDDDDD

Secondary structure (DSSP, 8-state):
-PPP-----HHHHHHS--PPP---S-PPPHHHHHHHHH-HHHHHHHHHHHHHHHHHHHHHHHHHPPP----SS-S----PPP-PPP-

pLDDT: mean 78.61, std 12.78, range [40.34, 96.69]